Protein AF-A0A1J3F599-F1 (afdb_monomer)

Foldseek 3Di:
DDDALVVVCVVCVHPVVDDAPDKDKDKAQDPVRQVVVPADDKAFDAADDLQVLQQLLVCLQPVGGDDDPVSSVLCVLVCVLCRRDNVQSNVLSVVLNVVVDPDSSVSSVVSSPDDGDDDDDMIMDMHHDDDDDDDDPVVVVVVVVD

Structure (mmCIF, N/CA/C/O backbone):
data_AF-A0A1J3F599-F1
#
_entry.id   AF-A0A1J3F599-F1
#
loop_
_atom_site.group_PDB
_atom_site.id
_atom_site.type_symbol
_atom_site.label_atom_id
_atom_site.label_alt_id
_atom_site.label_comp_id
_atom_site.label_asym_id
_atom_site.label_entity_id
_atom_site.label_seq_id
_atom_site.pdbx_PDB_ins_code
_atom_site.Cartn_x
_atom_site.Cartn_y
_atom_site.Cartn_z
_atom_site.occupancy
_atom_site.B_iso_or_equiv
_atom_site.auth_seq_id
_atom_site.auth_comp_id
_atom_site.auth_asym_id
_atom_site.auth_atom_id
_atom_site.pdbx_PDB_model_num
ATOM 1 N N . ASP A 1 1 ? 0.216 6.500 11.227 1.00 75.56 1 ASP A N 1
ATOM 2 C CA . ASP A 1 1 ? 1.001 5.264 11.389 1.00 75.56 1 ASP A CA 1
ATOM 3 C C . ASP A 1 1 ? 1.160 5.032 12.875 1.00 75.56 1 ASP A C 1
ATOM 5 O O . ASP A 1 1 ? 1.897 5.770 13.518 1.00 75.56 1 ASP A O 1
ATOM 9 N N . VAL A 1 2 ? 0.384 4.102 13.418 1.00 82.69 2 VAL A N 1
ATOM 10 C CA . VAL A 1 2 ? 0.451 3.713 14.828 1.00 82.69 2 VAL A CA 1
ATOM 11 C C . VAL A 1 2 ? 1.566 2.693 14.997 1.00 82.69 2 VAL A C 1
ATOM 13 O O . VAL A 1 2 ? 1.679 1.772 14.194 1.00 82.69 2 VAL A O 1
ATOM 16 N N . ARG A 1 3 ? 2.396 2.858 16.025 1.00 86.88 3 ARG A N 1
ATOM 17 C CA . ARG A 1 3 ? 3.518 1.949 16.321 1.00 86.88 3 ARG A CA 1
ATOM 18 C C . ARG A 1 3 ? 3.411 1.273 17.685 1.00 86.88 3 ARG A C 1
ATOM 20 O O . ARG A 1 3 ? 4.225 0.414 17.984 1.00 86.88 3 ARG A O 1
ATOM 27 N N . ASN A 1 4 ? 2.447 1.692 18.497 1.00 87.62 4 ASN A N 1
ATOM 28 C CA . ASN A 1 4 ? 2.181 1.175 19.829 1.00 87.62 4 ASN A CA 1
ATOM 29 C C . ASN A 1 4 ? 0.675 1.319 20.096 1.00 87.62 4 ASN A C 1
ATOM 31 O O . ASN A 1 4 ? 0.105 2.378 19.821 1.00 87.62 4 ASN A O 1
ATOM 35 N N . ALA A 1 5 ? 0.032 0.270 20.606 1.00 83.38 5 ALA A N 1
ATOM 36 C CA . ALA A 1 5 ? -1.394 0.280 20.916 1.00 83.38 5 ALA A CA 1
ATOM 37 C C . ALA A 1 5 ? -1.748 1.232 22.071 1.00 83.38 5 ALA A C 1
ATOM 39 O O . ALA A 1 5 ? -2.796 1.877 22.043 1.00 83.38 5 ALA A O 1
ATOM 40 N N . GLN A 1 6 ? -0.853 1.407 23.047 1.00 84.25 6 GLN A N 1
ATOM 41 C CA . GLN A 1 6 ? -1.073 2.295 24.197 1.00 84.25 6 GLN A CA 1
ATOM 42 C C . GLN A 1 6 ? -1.234 3.761 23.769 1.00 84.25 6 GLN A C 1
ATOM 44 O O . GLN A 1 6 ? -2.038 4.503 24.341 1.00 84.25 6 GLN A O 1
ATOM 49 N N . ASP A 1 7 ? -0.524 4.169 22.712 1.00 83.69 7 ASP A N 1
ATOM 50 C CA . ASP A 1 7 ? -0.633 5.518 22.150 1.00 83.69 7 ASP A CA 1
ATOM 51 C C . ASP A 1 7 ? -2.034 5.777 21.588 1.00 83.69 7 ASP A C 1
ATOM 53 O O . ASP A 1 7 ? -2.521 6.906 21.639 1.00 83.69 7 ASP A O 1
ATOM 57 N N . VAL A 1 8 ? -2.702 4.741 21.072 1.00 80.88 8 VAL A N 1
ATOM 58 C CA . VAL A 1 8 ? -4.054 4.848 20.513 1.00 80.88 8 VAL A CA 1
ATOM 59 C C . VAL A 1 8 ? -5.057 5.164 21.611 1.00 80.88 8 VAL A C 1
ATOM 61 O O . VAL A 1 8 ? -5.811 6.128 21.485 1.00 80.88 8 VAL A O 1
ATOM 64 N N . GLU A 1 9 ? -5.059 4.397 22.702 1.00 76.00 9 GLU A N 1
ATOM 65 C CA . GLU A 1 9 ? -5.980 4.644 23.815 1.00 76.00 9 GLU A CA 1
ATOM 66 C C . GLU A 1 9 ? -5.748 6.015 24.456 1.00 76.00 9 GLU A C 1
ATOM 68 O O . GLU A 1 9 ? -6.712 6.741 24.720 1.00 76.00 9 GLU A O 1
ATOM 73 N N . SER A 1 10 ? -4.478 6.390 24.646 1.00 82.50 10 SER A N 1
ATOM 74 C CA . SER A 1 10 ? -4.080 7.691 25.188 1.00 82.50 10 SER A CA 1
ATOM 75 C C . SER A 1 10 ? -4.541 8.844 24.290 1.00 82.50 10 SER A C 1
ATOM 77 O O . SER A 1 10 ? -5.232 9.758 24.748 1.00 82.50 10 SER A O 1
ATOM 79 N N . PHE A 1 11 ? -4.252 8.772 22.985 1.00 81.81 11 PHE A N 1
ATOM 80 C CA . PHE A 1 11 ? -4.616 9.808 22.016 1.00 81.81 11 PHE A CA 1
ATOM 81 C C . PHE A 1 11 ? -6.131 9.974 21.880 1.00 81.81 11 PHE A C 1
ATOM 83 O O . PHE A 1 11 ? -6.640 11.091 21.797 1.00 81.81 11 PHE A O 1
ATOM 90 N N . LEU A 1 12 ? -6.866 8.864 21.881 1.00 79.44 12 LEU A N 1
ATOM 91 C CA . LEU A 1 12 ? -8.321 8.885 21.765 1.00 79.44 12 LEU A CA 1
ATOM 92 C C . LEU A 1 12 ? -9.012 9.183 23.102 1.00 79.44 12 LEU A C 1
ATOM 94 O O . LEU A 1 12 ? -10.225 9.394 23.120 1.00 79.44 12 LEU A O 1
ATOM 98 N N . CYS A 1 13 ? -8.259 9.228 24.212 1.00 77.19 13 CYS A N 1
ATOM 99 C CA . CYS A 1 13 ? -8.788 9.311 25.574 1.00 77.19 13 CYS A CA 1
ATOM 100 C C . CYS A 1 13 ? -9.869 8.238 25.828 1.00 77.19 13 CYS A C 1
ATOM 102 O O . CYS A 1 13 ? -10.900 8.511 26.451 1.00 77.19 13 CYS A O 1
ATOM 104 N N . GLY A 1 14 ? -9.639 7.035 25.292 1.00 72.94 14 GLY A N 1
ATOM 105 C CA . GLY A 1 14 ? -10.580 5.918 25.269 1.00 72.94 14 GLY A CA 1
ATOM 106 C C . GLY A 1 14 ? -11.678 6.015 24.196 1.00 72.94 14 GLY A C 1
ATOM 107 O O . GLY A 1 14 ? -12.239 7.072 23.910 1.00 72.94 14 GLY A O 1
ATOM 108 N N . PHE A 1 15 ? -12.071 4.861 23.646 1.00 70.69 15 PHE A N 1
ATOM 109 C CA . PHE A 1 15 ? -13.059 4.764 22.557 1.00 70.69 15 PHE A CA 1
ATOM 110 C C . PHE A 1 15 ? -14.475 5.248 22.928 1.00 70.69 15 PHE A C 1
ATOM 112 O O . PHE A 1 15 ? -15.273 5.579 22.057 1.00 70.69 15 PHE A O 1
ATOM 119 N N . LYS A 1 16 ? -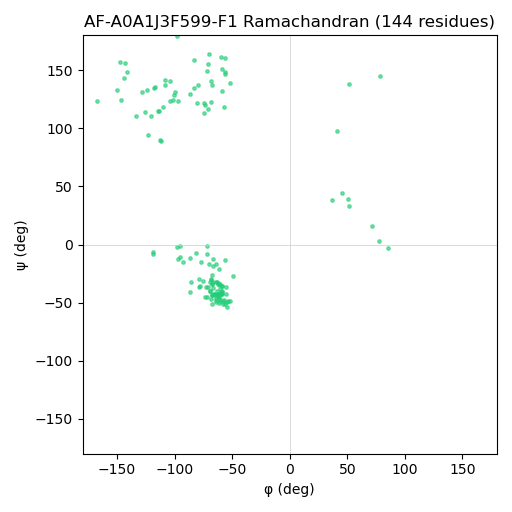14.782 5.383 24.225 1.00 71.31 16 LYS A N 1
ATOM 120 C CA . LYS A 1 16 ? -16.106 5.790 24.730 1.00 71.31 16 LYS A CA 1
ATOM 121 C C . LYS A 1 16 ? -16.504 7.232 24.389 1.00 71.31 16 LYS A C 1
ATOM 123 O O . LYS A 1 16 ? -17.661 7.589 24.591 1.00 71.31 16 LYS A O 1
ATOM 128 N N . ARG A 1 17 ? -15.574 8.066 23.908 1.00 74.12 17 ARG A N 1
ATOM 129 C CA . ARG A 1 17 ? -15.847 9.470 23.541 1.00 74.12 17 ARG A CA 1
ATOM 130 C C . ARG A 1 17 ? -16.561 9.621 22.199 1.00 74.12 17 ARG A C 1
ATOM 132 O O . ARG A 1 17 ? -17.076 10.700 21.911 1.00 74.12 17 ARG A O 1
ATOM 139 N N . PHE A 1 18 ? -16.588 8.572 21.385 1.00 76.88 18 PHE A N 1
ATOM 140 C CA . PHE A 1 18 ? -17.229 8.605 20.080 1.00 76.88 18 PHE A CA 1
ATOM 141 C C . PHE A 1 18 ? -18.715 8.263 20.204 1.00 76.88 18 PHE A C 1
ATOM 143 O O . PHE A 1 18 ? -19.098 7.277 20.833 1.00 76.88 18 PHE A O 1
ATOM 150 N N . GLY A 1 19 ? -19.563 9.105 19.611 1.00 75.69 19 GLY A N 1
ATOM 151 C CA . GLY A 1 19 ? -21.004 8.870 19.565 1.00 75.69 19 GLY A CA 1
ATOM 152 C C . GLY A 1 19 ? -21.373 7.706 18.632 1.00 75.69 19 GLY A C 1
ATOM 153 O O . GLY A 1 19 ? -20.559 7.321 17.782 1.00 75.69 19 GLY A O 1
ATOM 154 N N . PRO A 1 20 ? -22.600 7.165 18.743 1.00 77.06 20 PRO A N 1
ATOM 155 C CA . PRO A 1 20 ? -23.094 6.114 17.853 1.00 77.06 20 PRO A CA 1
ATOM 156 C C . PRO A 1 20 ? -22.936 6.484 16.374 1.00 77.06 20 PRO A C 1
ATOM 158 O O . PRO A 1 20 ? -23.186 7.623 15.982 1.00 77.06 20 PRO A O 1
ATOM 161 N N . GLY A 1 21 ? -22.528 5.520 15.548 1.00 74.25 21 GLY A N 1
ATOM 162 C CA . GLY A 1 21 ? -22.300 5.735 14.114 1.00 74.25 21 GLY A CA 1
ATOM 163 C C . GLY A 1 21 ? -20.915 6.283 13.739 1.00 74.25 21 GLY A C 1
ATOM 164 O O . GLY A 1 21 ? -20.617 6.392 12.551 1.00 74.25 21 GLY A O 1
ATOM 165 N N . SER A 1 22 ? -20.052 6.585 14.713 1.00 76.81 22 SER A N 1
ATOM 166 C CA . SER A 1 22 ? -18.667 6.991 14.443 1.00 76.81 22 SER A CA 1
ATOM 167 C C . SER A 1 22 ? -17.848 5.834 13.859 1.00 76.81 22 SER A C 1
ATOM 169 O O . SER A 1 22 ? -17.917 4.706 14.352 1.00 76.81 22 SER A O 1
ATOM 171 N N . LEU A 1 23 ? -17.038 6.126 12.836 1.00 78.62 23 LEU A N 1
ATOM 172 C CA . LEU A 1 23 ? -16.093 5.182 12.238 1.00 78.62 23 LEU A CA 1
ATOM 173 C C . LEU A 1 23 ? -14.665 5.594 12.582 1.00 78.62 23 LEU A C 1
ATOM 175 O O . LEU A 1 23 ? -14.209 6.661 12.169 1.00 78.62 23 LEU A O 1
ATOM 179 N N . LEU A 1 24 ? -13.950 4.725 13.291 1.00 77.38 24 LEU A N 1
ATOM 180 C CA . LEU A 1 24 ? -12.537 4.907 13.571 1.00 77.38 24 LEU A CA 1
ATOM 181 C C . LEU A 1 24 ? -11.706 4.034 12.629 1.00 77.38 24 LEU A C 1
ATOM 183 O O . LEU A 1 24 ? -11.884 2.816 12.581 1.00 77.38 24 LEU A O 1
ATOM 187 N N . ILE A 1 25 ? -10.781 4.662 11.902 1.00 81.62 25 ILE A N 1
ATOM 188 C CA . ILE A 1 25 ? -9.820 3.978 11.033 1.00 81.62 25 ILE A CA 1
ATOM 189 C C . ILE A 1 25 ? -8.429 4.193 11.615 1.00 81.62 25 ILE A C 1
ATOM 191 O O . ILE A 1 25 ? -7.929 5.317 11.641 1.00 81.62 25 ILE A O 1
ATOM 195 N N . ILE A 1 26 ? -7.798 3.114 12.062 1.00 81.12 26 ILE A N 1
ATOM 196 C CA . ILE A 1 26 ? -6.419 3.127 12.548 1.00 81.12 26 ILE A CA 1
ATOM 197 C C . ILE A 1 26 ? -5.546 2.414 11.524 1.00 81.12 26 ILE A C 1
ATOM 199 O O . ILE A 1 26 ? -5.926 1.384 10.980 1.00 81.12 26 ILE A O 1
ATOM 203 N N . THR A 1 27 ? -4.373 2.968 11.231 1.00 84.12 27 THR A N 1
ATOM 204 C CA . THR A 1 27 ? -3.443 2.379 10.263 1.00 84.12 27 THR A CA 1
ATOM 205 C C . THR A 1 27 ? -2.087 2.140 10.907 1.00 84.12 27 THR A C 1
ATOM 207 O O . THR A 1 27 ? -1.536 3.023 11.573 1.00 84.12 27 THR A O 1
ATOM 210 N N . SER A 1 28 ? -1.539 0.948 10.697 1.00 85.12 28 SER A N 1
ATOM 211 C CA . SER A 1 28 ? -0.197 0.567 11.139 1.00 85.12 28 SER A CA 1
ATOM 212 C C . SER A 1 28 ? 0.451 -0.322 10.093 1.00 85.12 28 SER A C 1
ATOM 214 O O . SER A 1 28 ? -0.232 -0.974 9.315 1.00 85.12 28 SER A O 1
ATOM 216 N N . ARG A 1 29 ? 1.777 -0.371 10.056 1.00 84.00 29 ARG A N 1
ATOM 217 C CA . ARG A 1 29 ? 2.507 -1.399 9.296 1.00 84.00 29 ARG A CA 1
ATOM 218 C C . ARG A 1 29 ? 2.719 -2.678 10.099 1.00 84.00 29 ARG A C 1
ATOM 220 O O . ARG A 1 29 ? 3.127 -3.681 9.519 1.00 84.00 29 ARG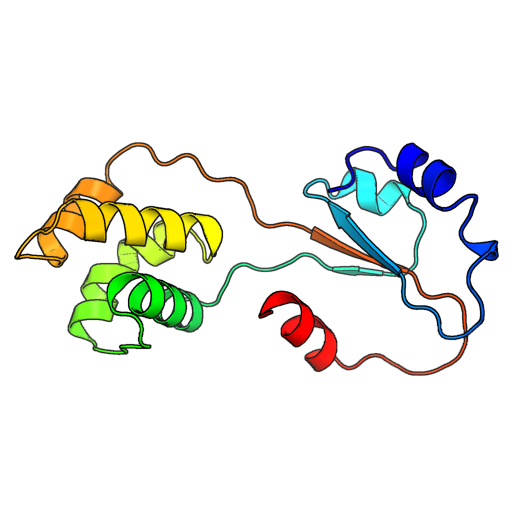 A O 1
ATOM 227 N N . ASP A 1 30 ? 2.458 -2.617 11.398 1.00 84.50 30 ASP A N 1
ATOM 228 C CA . ASP A 1 30 ? 2.611 -3.716 12.328 1.00 84.50 30 ASP A CA 1
ATOM 229 C C . ASP A 1 30 ? 1.238 -4.296 12.668 1.00 84.50 30 ASP A C 1
ATOM 231 O O . ASP A 1 30 ? 0.318 -3.586 13.078 1.00 84.50 30 ASP A O 1
ATOM 235 N N . ARG A 1 31 ? 1.092 -5.597 12.431 1.00 83.56 31 ARG A N 1
ATOM 236 C CA . ARG A 1 31 ? -0.152 -6.309 12.699 1.00 83.56 31 ARG A CA 1
ATOM 237 C C . ARG A 1 31 ? -0.359 -6.501 14.199 1.00 83.56 31 ARG A C 1
ATOM 239 O O . ARG A 1 31 ? -1.493 -6.399 14.649 1.00 83.56 31 ARG A O 1
ATOM 246 N N . GLU A 1 32 ? 0.710 -6.741 14.950 1.00 85.19 32 GLU A N 1
ATOM 247 C CA . GLU A 1 32 ? 0.639 -7.029 16.385 1.00 85.19 32 GLU A CA 1
ATOM 248 C C . GLU A 1 32 ? 0.131 -5.793 17.139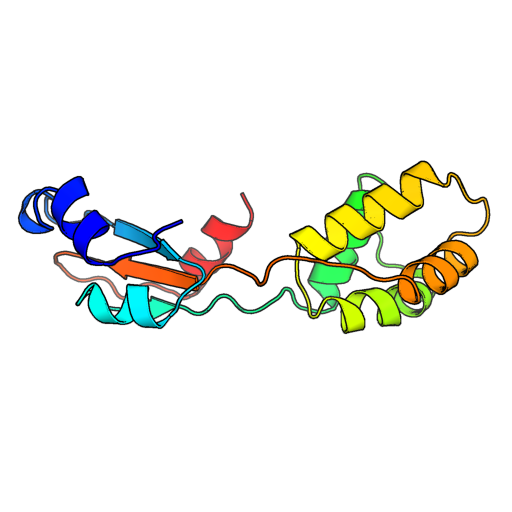 1.00 85.19 32 GLU A C 1
ATOM 250 O O . GLU A 1 32 ? -0.819 -5.879 17.911 1.00 85.19 32 GLU A O 1
ATOM 255 N N . VAL A 1 33 ? 0.628 -4.606 16.768 1.00 85.88 33 VAL A N 1
ATOM 256 C CA . VAL A 1 33 ? 0.140 -3.307 17.275 1.00 85.88 33 VAL A CA 1
ATOM 257 C C . VAL A 1 33 ? -1.369 -3.130 17.069 1.00 85.88 33 VAL A C 1
ATOM 259 O O . VAL A 1 33 ? -2.056 -2.521 17.886 1.00 85.88 33 VAL A O 1
ATOM 262 N N . LEU A 1 34 ? -1.897 -3.631 15.954 1.00 82.88 34 LEU A N 1
ATOM 263 C CA . LEU A 1 34 ? -3.316 -3.553 15.621 1.00 82.88 34 LEU A CA 1
ATOM 264 C C . LEU A 1 34 ? -4.153 -4.582 16.393 1.00 82.88 34 LEU A C 1
ATOM 266 O O . LEU A 1 34 ? -5.273 -4.267 16.790 1.00 82.88 34 LEU A O 1
ATOM 270 N N . GLU A 1 35 ? -3.618 -5.777 16.640 1.00 83.06 35 GLU A N 1
ATOM 271 C CA . GLU A 1 35 ? -4.256 -6.815 17.464 1.00 83.06 35 GLU A CA 1
ATOM 272 C C . GLU A 1 35 ? -4.352 -6.391 18.940 1.00 83.06 35 GLU A C 1
ATOM 274 O O . GLU A 1 35 ? -5.386 -6.595 19.579 1.00 83.06 35 GLU A O 1
ATOM 279 N N . GLU A 1 36 ? -3.332 -5.697 19.448 1.00 86.38 36 GLU A N 1
ATOM 280 C CA . GLU A 1 36 ? -3.308 -5.121 20.798 1.00 86.38 36 GLU A CA 1
ATOM 281 C C . GLU A 1 36 ? -4.316 -3.979 21.008 1.00 86.38 36 GLU A C 1
ATOM 283 O O . GLU A 1 36 ? -4.663 -3.663 22.143 1.00 86.38 36 GLU A O 1
ATOM 288 N N . CYS A 1 37 ? -4.838 -3.360 19.942 1.00 78.62 37 CYS A N 1
ATOM 289 C CA . CYS A 1 37 ? -5.831 -2.288 20.072 1.00 78.62 37 CYS A CA 1
ATOM 290 C C . CYS A 1 37 ? -7.219 -2.788 20.528 1.00 78.62 37 CYS A C 1
ATOM 292 O O . CYS A 1 37 ? -8.088 -1.959 20.787 1.00 78.62 37 CYS A O 1
ATOM 294 N N . HIS A 1 38 ? -7.457 -4.107 20.610 1.00 72.06 38 HIS A N 1
ATOM 295 C CA . HIS A 1 38 ? -8.715 -4.725 21.077 1.00 72.06 38 HIS A CA 1
ATOM 296 C C . HIS A 1 38 ? -10.000 -4.215 20.391 1.00 72.06 38 HIS A C 1
ATOM 298 O O . HIS A 1 38 ? -11.071 -4.140 20.995 1.00 72.06 38 HIS A O 1
ATOM 304 N N . LEU A 1 39 ? -9.904 -3.859 19.114 1.00 69.00 39 LEU A N 1
ATOM 305 C CA . LEU A 1 39 ? -11.022 -3.366 18.313 1.00 69.00 39 LEU A CA 1
ATOM 306 C C . LEU A 1 39 ? -11.630 -4.498 17.447 1.00 69.00 39 LEU A C 1
ATOM 308 O O . LEU A 1 39 ? -11.174 -5.639 17.479 1.00 69.00 39 LEU A O 1
ATOM 312 N N . ASN A 1 40 ? -12.678 -4.201 16.670 1.00 69.25 40 ASN A N 1
ATOM 313 C CA . ASN A 1 40 ? -13.559 -5.235 16.102 1.00 69.25 40 ASN A CA 1
ATOM 314 C C . ASN A 1 40 ? -13.027 -5.969 14.852 1.00 69.25 40 ASN A C 1
ATOM 316 O O . ASN A 1 40 ? -13.322 -7.147 14.694 1.00 69.25 40 ASN A O 1
ATOM 320 N N . GLU A 1 41 ? -12.321 -5.295 13.933 1.00 76.81 41 GLU A N 1
ATOM 321 C CA . GLU A 1 41 ? -11.986 -5.849 12.608 1.00 76.81 41 GLU A CA 1
ATOM 322 C C . GLU A 1 41 ? -10.617 -5.370 12.080 1.00 76.81 41 GLU A C 1
ATOM 324 O O . GLU A 1 41 ? -10.396 -4.169 11.886 1.00 76.81 41 GLU A O 1
ATOM 329 N N . ILE A 1 42 ? -9.727 -6.315 11.746 1.00 78.75 42 ILE A N 1
ATOM 330 C CA . ILE A 1 42 ? -8.435 -6.052 11.084 1.00 78.75 42 ILE A CA 1
ATOM 331 C C . ILE A 1 42 ? -8.555 -6.341 9.591 1.00 78.75 42 ILE A C 1
ATOM 333 O O . ILE A 1 42 ? -8.995 -7.412 9.176 1.00 78.75 42 ILE A O 1
ATOM 337 N N . TYR A 1 43 ? -8.092 -5.405 8.769 1.00 80.25 43 TYR A N 1
ATOM 338 C CA . TYR A 1 43 ? -8.017 -5.545 7.325 1.00 80.25 43 TYR A CA 1
ATOM 339 C C . TYR A 1 43 ? -6.578 -5.391 6.822 1.00 80.25 43 TYR A C 1
ATOM 341 O O . TYR A 1 43 ? -6.003 -4.300 6.791 1.00 80.25 43 TYR A O 1
ATOM 349 N N . GLU A 1 44 ? -6.006 -6.498 6.357 1.00 78.69 44 GLU A N 1
ATOM 350 C CA . GLU A 1 44 ? -4.725 -6.474 5.660 1.00 78.69 44 GLU A CA 1
ATOM 351 C C . GLU A 1 44 ? -4.895 -5.892 4.253 1.00 78.69 44 GLU A C 1
ATOM 353 O O . GLU A 1 44 ? -5.634 -6.437 3.425 1.00 78.69 44 GLU A O 1
ATOM 358 N N . LEU A 1 45 ? -4.195 -4.787 3.964 1.00 78.44 45 LEU A N 1
ATOM 359 C CA . LEU A 1 45 ? -4.154 -4.277 2.600 1.00 78.44 45 LEU A CA 1
ATOM 360 C C . LEU A 1 45 ? -3.329 -5.207 1.732 1.00 78.44 45 LEU A C 1
ATOM 362 O O . LEU A 1 45 ? -2.112 -5.331 1.882 1.00 78.44 45 LEU A O 1
ATOM 366 N N . LYS A 1 46 ? -4.000 -5.787 0.746 1.00 80.88 46 LYS A N 1
ATOM 367 C CA . LYS A 1 46 ? -3.321 -6.456 -0.353 1.00 80.88 46 LYS A CA 1
ATOM 368 C C . LYS A 1 46 ? -2.668 -5.418 -1.264 1.00 80.88 46 LYS A C 1
ATOM 370 O O . LYS A 1 46 ? -3.162 -4.297 -1.410 1.00 80.88 46 LYS A O 1
ATOM 375 N N . GLY A 1 47 ? -1.556 -5.812 -1.882 1.00 81.12 47 GLY A N 1
ATOM 376 C CA . GLY A 1 47 ? -0.972 -5.066 -2.991 1.00 81.12 47 GLY A CA 1
ATOM 377 C C . GLY A 1 47 ? -1.979 -4.874 -4.128 1.00 81.12 47 GLY A C 1
ATOM 378 O O . GLY A 1 47 ? -2.978 -5.590 -4.223 1.00 81.12 47 GLY A O 1
ATOM 379 N N . LEU A 1 48 ? -1.706 -3.900 -4.992 1.00 87.38 48 LEU A N 1
ATOM 380 C CA . LEU A 1 48 ? -2.444 -3.722 -6.237 1.00 87.38 48 LEU A 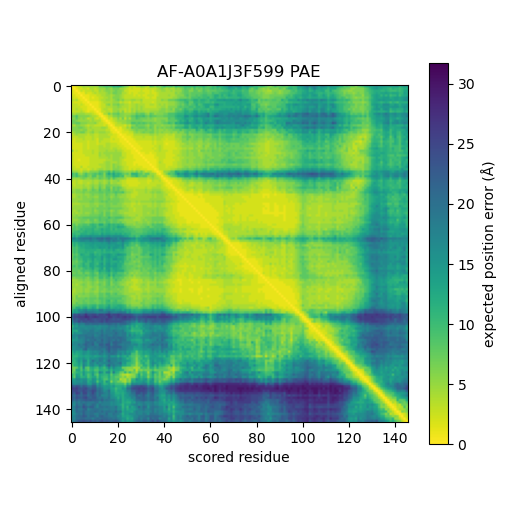CA 1
ATOM 381 C C . LEU A 1 48 ? -2.395 -5.003 -7.070 1.00 87.38 48 LEU A C 1
ATOM 383 O O . LEU A 1 48 ? -1.381 -5.701 -7.092 1.00 87.38 48 LEU A O 1
ATOM 387 N N . SER A 1 49 ? -3.477 -5.267 -7.802 1.00 89.06 49 SER A N 1
ATOM 388 C CA . SER A 1 49 ? -3.467 -6.287 -8.848 1.00 89.06 49 SER A CA 1
ATOM 389 C C . SER A 1 49 ? -2.409 -5.949 -9.906 1.00 89.06 49 SER A C 1
ATOM 391 O O . SER A 1 49 ? -1.979 -4.797 -10.019 1.00 89.06 49 SER A O 1
ATOM 393 N N . ASP A 1 50 ? -1.993 -6.922 -10.714 1.00 87.50 50 ASP A N 1
ATOM 394 C CA . ASP A 1 50 ? -1.046 -6.658 -11.806 1.00 87.50 50 ASP A CA 1
ATOM 395 C C . ASP A 1 50 ? -1.589 -5.613 -12.792 1.00 87.50 50 ASP A C 1
ATOM 397 O O . ASP A 1 50 ? -0.846 -4.763 -13.289 1.00 87.50 50 ASP A O 1
ATOM 401 N N . GLU A 1 51 ? -2.902 -5.632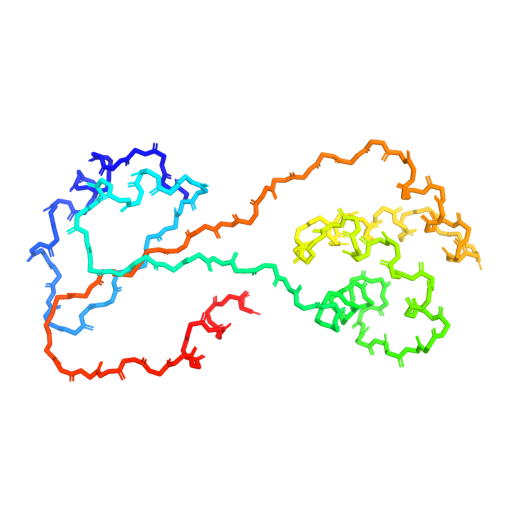 -13.034 1.00 88.12 51 GLU A N 1
ATOM 402 C CA . GLU A 1 51 ? -3.572 -4.671 -13.905 1.00 88.12 51 GLU A CA 1
ATOM 403 C C . GLU A 1 51 ? -3.571 -3.260 -13.301 1.00 88.12 51 GLU A C 1
ATOM 405 O O . GLU A 1 51 ? -3.193 -2.299 -13.974 1.00 88.12 51 GLU A O 1
ATOM 410 N N . ASP A 1 52 ? -3.918 -3.120 -12.019 1.00 89.75 52 ASP A N 1
ATOM 411 C CA . ASP A 1 52 ? -3.916 -1.820 -11.337 1.00 89.75 52 ASP A CA 1
ATOM 412 C C . ASP A 1 52 ? -2.496 -1.291 -11.126 1.00 89.75 52 ASP A C 1
ATOM 414 O O . ASP A 1 52 ? -2.252 -0.085 -11.194 1.00 89.75 52 ASP A O 1
ATOM 418 N N . SER A 1 53 ? -1.535 -2.193 -10.931 1.00 90.12 53 SER A N 1
ATOM 419 C CA . SER A 1 53 ? -0.111 -1.871 -10.875 1.00 90.12 53 SER A CA 1
ATOM 420 C C . SER A 1 53 ? 0.373 -1.296 -12.198 1.00 90.12 53 SER A C 1
ATOM 422 O O . SER A 1 53 ? 1.075 -0.284 -12.206 1.00 90.12 53 SER A O 1
ATOM 424 N N . LEU A 1 54 ? -0.032 -1.896 -13.323 1.00 89.50 54 LEU A N 1
ATOM 425 C CA . LEU A 1 54 ? 0.270 -1.380 -14.654 1.00 89.50 54 LEU A CA 1
ATOM 426 C C . LEU A 1 54 ? -0.393 -0.018 -14.884 1.00 89.50 54 LEU A C 1
ATOM 428 O O . LEU A 1 54 ? 0.284 0.919 -15.311 1.00 89.50 54 LEU A O 1
ATOM 432 N N . LYS A 1 55 ? -1.684 0.132 -14.562 1.00 91.06 55 LYS A N 1
ATOM 433 C CA . LYS A 1 55 ? -2.392 1.421 -14.668 1.00 91.06 55 LYS A CA 1
ATOM 434 C C . LYS A 1 55 ? -1.679 2.503 -13.861 1.00 91.06 55 LYS A C 1
ATOM 436 O O . LYS A 1 55 ? -1.304 3.533 -14.417 1.00 91.06 55 LYS A O 1
ATOM 441 N N . LEU A 1 56 ? -1.373 2.241 -12.588 1.00 90.94 56 LEU A N 1
ATOM 442 C CA . LEU A 1 56 ? -0.633 3.177 -11.744 1.00 90.94 56 LEU A CA 1
ATOM 443 C C . LEU A 1 56 ? 0.731 3.522 -12.345 1.00 90.94 56 LEU A C 1
ATOM 445 O O . LEU A 1 56 ? 1.087 4.697 -12.428 1.00 90.94 56 LEU A O 1
ATOM 449 N N . PHE A 1 57 ? 1.494 2.513 -12.757 1.00 88.06 57 PHE A N 1
ATOM 450 C CA . PHE A 1 57 ? 2.834 2.692 -13.294 1.00 88.06 57 PHE A CA 1
ATOM 451 C C . PHE A 1 57 ? 2.830 3.549 -14.566 1.00 88.06 57 PHE A C 1
ATOM 453 O O . PHE A 1 57 ? 3.607 4.497 -14.686 1.00 88.06 57 PHE A O 1
ATOM 460 N N . THR A 1 58 ? 1.909 3.276 -15.489 1.00 87.50 58 THR A N 1
ATOM 461 C CA . THR A 1 58 ? 1.773 4.029 -16.742 1.00 87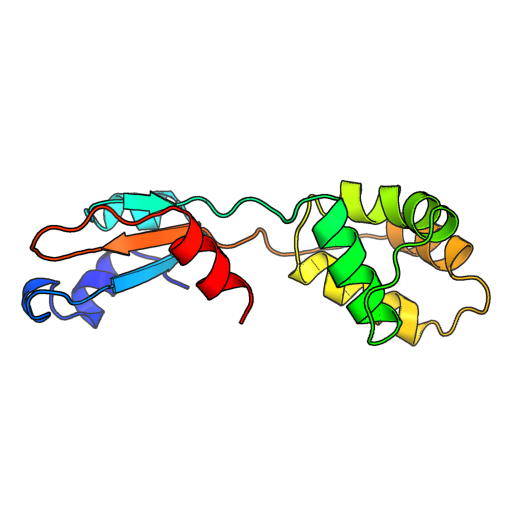.50 58 THR A CA 1
ATOM 462 C C . THR A 1 58 ? 1.262 5.441 -16.523 1.00 87.50 58 THR A C 1
ATOM 464 O O . THR A 1 58 ? 1.830 6.380 -17.080 1.00 87.50 58 THR A O 1
ATOM 467 N N . ARG A 1 59 ? 0.302 5.630 -15.618 1.00 91.00 59 ARG A N 1
ATOM 468 C CA . ARG A 1 59 ? -0.131 6.957 -15.183 1.00 91.00 59 ARG A CA 1
ATOM 469 C C . ARG A 1 59 ? 1.024 7.748 -14.583 1.00 91.00 59 ARG A C 1
ATOM 471 O O . ARG A 1 59 ? 1.213 8.915 -14.918 1.00 91.00 59 ARG A O 1
ATOM 478 N N . CYS A 1 60 ? 1.854 7.108 -13.762 1.00 88.94 60 CYS A N 1
ATOM 479 C CA . CYS A 1 60 ? 3.055 7.723 -13.214 1.00 88.94 60 CYS A CA 1
ATOM 480 C C . CYS A 1 60 ? 4.127 8.006 -14.270 1.00 88.94 60 CYS A C 1
ATOM 482 O O . CYS A 1 60 ? 4.897 8.927 -14.053 1.00 88.94 60 CYS A O 1
ATOM 484 N N . LEU A 1 61 ? 4.196 7.293 -15.397 1.00 85.56 61 LEU A N 1
ATOM 485 C CA . LEU A 1 61 ? 5.159 7.558 -16.478 1.00 85.56 61 LEU A CA 1
ATOM 486 C C . LEU A 1 61 ? 4.672 8.600 -17.495 1.00 85.56 61 LEU A C 1
ATOM 488 O O . LEU A 1 61 ? 5.454 9.447 -17.924 1.00 85.56 61 LEU A O 1
ATOM 492 N N . PHE A 1 62 ? 3.395 8.555 -17.868 1.00 85.62 62 PHE A N 1
ATOM 493 C CA . PHE A 1 62 ? 2.838 9.286 -19.012 1.00 85.62 62 PHE A CA 1
ATOM 494 C C . PHE A 1 62 ? 1.746 10.292 -18.647 1.00 85.62 62 PHE A C 1
ATOM 496 O O . PHE A 1 62 ? 1.277 11.016 -19.519 1.00 85.62 62 PHE A O 1
ATOM 503 N N . GLY A 1 63 ? 1.305 10.322 -17.388 1.00 87.19 63 GLY A N 1
ATOM 504 C CA . GLY A 1 63 ? 0.184 11.151 -16.939 1.00 87.19 63 GLY A CA 1
ATOM 505 C C . GLY A 1 63 ? -1.197 10.599 -17.305 1.00 87.19 63 GLY A C 1
ATOM 506 O O . GLY A 1 63 ? -2.197 11.244 -17.017 1.00 87.19 63 GLY A O 1
ATOM 507 N N . LYS A 1 64 ? -1.270 9.416 -17.922 1.00 86.69 64 LYS A N 1
ATOM 508 C CA . LYS A 1 64 ? -2.518 8.736 -18.283 1.00 86.69 64 LYS A CA 1
ATOM 509 C C . LYS A 1 64 ? -2.356 7.227 -18.204 1.00 86.69 64 LYS A C 1
ATOM 511 O O . LYS A 1 64 ? -1.240 6.722 -18.342 1.00 86.69 64 LYS A O 1
ATOM 516 N N . ASP A 1 65 ? -3.471 6.535 -18.043 1.00 87.12 65 ASP A N 1
ATOM 517 C CA . ASP A 1 65 ? -3.502 5.081 -18.081 1.00 87.12 65 ASP A CA 1
ATOM 518 C C . ASP A 1 65 ? -3.204 4.628 -19.515 1.00 87.12 65 ASP A C 1
ATOM 520 O O . ASP A 1 65 ? -3.862 5.044 -20.473 1.00 87.12 65 ASP A O 1
ATOM 524 N N . VAL A 1 66 ? -2.167 3.807 -19.671 1.00 80.94 66 VAL A N 1
ATOM 525 C CA . VAL A 1 66 ? -1.791 3.219 -20.959 1.00 80.94 66 VAL A CA 1
ATOM 526 C C . VAL A 1 66 ? -1.718 1.716 -20.777 1.00 80.94 66 VAL A C 1
ATOM 528 O O . VAL A 1 66 ? -0.854 1.208 -20.070 1.00 80.94 66 VAL A O 1
ATOM 531 N N . ILE A 1 67 ? -2.613 0.994 -21.438 1.00 76.00 67 ILE A N 1
ATOM 532 C CA . ILE A 1 67 ? -2.626 -0.466 -21.412 1.00 76.00 67 ILE A CA 1
ATOM 533 C C . ILE A 1 67 ? -2.274 -0.936 -22.824 1.00 76.00 67 ILE A C 1
ATOM 535 O O . ILE A 1 67 ? -3.136 -1.063 -23.686 1.00 76.00 67 ILE A O 1
ATOM 539 N N . ASP A 1 68 ? -0.975 -1.114 -23.071 1.00 79.44 68 ASP A N 1
ATOM 540 C CA . ASP A 1 68 ? -0.416 -1.651 -24.319 1.00 79.44 68 ASP A CA 1
ATOM 541 C C . ASP A 1 68 ? 0.300 -2.969 -23.999 1.00 79.44 68 ASP A C 1
ATOM 543 O O . ASP A 1 68 ? 1.056 -3.045 -23.029 1.00 79.44 68 ASP A O 1
ATOM 547 N N . GLU A 1 69 ? 0.092 -4.006 -24.809 1.00 81.25 69 GLU A N 1
ATOM 548 C CA . GLU A 1 69 ? 0.680 -5.331 -24.594 1.00 81.25 69 GLU A CA 1
ATOM 549 C C . GLU A 1 69 ? 2.219 -5.321 -24.596 1.00 81.25 69 GLU A C 1
ATOM 551 O O . GLU A 1 69 ? 2.849 -6.054 -23.830 1.00 81.25 69 GLU A O 1
ATOM 556 N N . LYS A 1 70 ? 2.856 -4.463 -25.403 1.00 78.81 70 LYS A N 1
ATOM 557 C CA . LYS A 1 70 ? 4.318 -4.285 -25.396 1.00 78.81 70 LYS A CA 1
ATOM 558 C C . LYS A 1 70 ? 4.783 -3.710 -24.066 1.00 78.81 70 LYS A C 1
ATOM 560 O O . LYS A 1 70 ? 5.748 -4.191 -23.475 1.00 78.81 70 LYS A O 1
ATOM 565 N N . LEU A 1 71 ? 4.061 -2.712 -23.564 1.00 76.56 71 LEU A N 1
ATOM 566 C CA . LEU A 1 71 ? 4.371 -2.078 -22.291 1.00 76.56 71 LEU A CA 1
ATOM 567 C C . LEU A 1 71 ? 4.076 -3.000 -21.108 1.00 76.56 71 LEU A C 1
ATOM 569 O O . LEU A 1 71 ? 4.849 -3.013 -20.151 1.00 76.56 71 LEU A O 1
ATOM 573 N N . ARG A 1 72 ? 3.013 -3.806 -21.190 1.00 82.75 72 ARG A N 1
ATOM 574 C CA . ARG A 1 72 ? 2.698 -4.849 -20.213 1.00 82.75 72 ARG A CA 1
ATOM 575 C C . ARG A 1 72 ? 3.854 -5.835 -20.104 1.00 82.75 72 ARG A C 1
ATOM 577 O O . ARG A 1 72 ? 4.374 -6.029 -19.012 1.00 82.75 72 ARG A O 1
ATOM 584 N N . LYS A 1 73 ? 4.338 -6.364 -21.233 1.00 82.56 73 LYS A N 1
ATOM 585 C CA . LYS A 1 73 ? 5.508 -7.261 -21.272 1.00 82.56 73 LYS A CA 1
ATOM 586 C C . LYS A 1 73 ? 6.771 -6.602 -20.719 1.00 82.56 73 LYS A C 1
ATOM 588 O O . LYS A 1 73 ? 7.488 -7.219 -19.937 1.00 82.56 73 LYS A O 1
ATOM 593 N N . ALA A 1 74 ? 7.023 -5.342 -21.074 1.00 77.38 74 ALA A N 1
ATOM 594 C CA . ALA A 1 74 ? 8.184 -4.605 -20.581 1.00 77.38 74 ALA A CA 1
ATOM 595 C C . ALA A 1 74 ? 8.111 -4.317 -19.067 1.00 77.38 74 ALA A C 1
ATOM 597 O O . ALA A 1 74 ? 9.138 -4.312 -18.387 1.00 77.38 74 ALA A O 1
ATOM 598 N N . SER A 1 75 ? 6.906 -4.088 -18.537 1.00 80.38 75 SER A N 1
ATOM 599 C CA . SER A 1 75 ? 6.672 -3.698 -17.140 1.00 80.38 75 SER A CA 1
ATOM 600 C C . SER A 1 75 ? 6.408 -4.886 -16.212 1.00 80.38 75 SER A C 1
ATOM 602 O O . SER A 1 75 ? 6.527 -4.724 -15.002 1.00 80.38 75 SER A O 1
ATOM 604 N N . ALA A 1 76 ? 6.107 -6.074 -16.748 1.00 83.12 76 ALA A N 1
ATOM 605 C CA . ALA A 1 76 ? 5.747 -7.271 -15.981 1.00 83.12 76 ALA A CA 1
ATOM 606 C C . ALA A 1 76 ? 6.766 -7.587 -14.879 1.00 83.12 76 ALA A C 1
ATOM 608 O O . ALA A 1 76 ? 6.402 -7.710 -13.716 1.00 83.12 76 ALA A O 1
ATOM 609 N N . ARG A 1 77 ? 8.062 -7.589 -15.216 1.00 80.75 77 ARG A N 1
ATOM 610 C CA . ARG A 1 77 ? 9.141 -7.835 -14.243 1.00 80.75 77 ARG A CA 1
ATOM 611 C C . ARG A 1 77 ? 9.221 -6.779 -13.141 1.00 80.75 77 ARG A C 1
ATOM 613 O O . ARG A 1 77 ? 9.650 -7.080 -12.033 1.00 80.75 77 ARG A O 1
ATOM 620 N N . ALA A 1 78 ? 8.876 -5.527 -13.443 1.00 78.88 78 ALA A N 1
ATOM 621 C CA . ALA A 1 78 ? 8.838 -4.470 -12.439 1.00 78.88 78 ALA A CA 1
ATOM 622 C C . ALA A 1 78 ? 7.631 -4.647 -11.513 1.00 78.88 78 ALA A C 1
ATOM 624 O O . ALA A 1 78 ? 7.777 -4.557 -10.299 1.00 78.88 78 ALA A O 1
ATOM 625 N N . ILE A 1 79 ? 6.462 -4.937 -12.084 1.00 83.69 79 ILE A N 1
ATOM 626 C CA . ILE A 1 79 ? 5.219 -5.173 -11.343 1.00 83.69 79 ILE A CA 1
ATOM 627 C C . ILE A 1 79 ? 5.377 -6.367 -10.398 1.00 83.69 79 ILE A C 1
ATOM 629 O O . ILE A 1 79 ? 5.129 -6.226 -9.202 1.00 83.69 79 ILE A O 1
ATOM 633 N N . GLU A 1 80 ? 5.901 -7.483 -10.909 1.00 83.69 80 GLU A N 1
ATOM 634 C CA . GLU A 1 80 ? 6.219 -8.678 -10.128 1.00 83.69 80 GLU A CA 1
ATOM 635 C C . GLU A 1 80 ? 7.192 -8.352 -8.989 1.00 83.69 80 GLU A C 1
ATOM 637 O O . GLU A 1 80 ? 6.924 -8.669 -7.835 1.00 83.69 80 GLU A O 1
ATOM 642 N N . ARG A 1 81 ? 8.281 -7.626 -9.281 1.00 81.94 81 ARG A N 1
ATOM 643 C CA . ARG A 1 81 ? 9.291 -7.242 -8.282 1.00 81.94 81 ARG A CA 1
ATOM 644 C C . ARG A 1 81 ? 8.722 -6.428 -7.116 1.00 81.94 81 ARG A C 1
ATOM 646 O O . ARG A 1 81 ? 9.230 -6.513 -5.996 1.00 81.94 81 ARG A O 1
ATOM 653 N N . PHE A 1 82 ? 7.744 -5.569 -7.384 1.00 85.00 82 PHE A N 1
ATOM 654 C CA . PHE A 1 82 ? 7.170 -4.682 -6.375 1.00 85.00 82 PHE A CA 1
ATOM 655 C C . PHE A 1 82 ? 5.908 -5.250 -5.722 1.00 85.00 82 PHE A C 1
ATOM 657 O O . PHE A 1 82 ? 5.374 -4.597 -4.827 1.00 85.00 82 PHE A O 1
ATOM 664 N N . HIS A 1 83 ? 5.448 -6.438 -6.139 1.00 83.44 83 HIS A N 1
ATOM 665 C CA . HIS A 1 83 ? 4.295 -7.152 -5.578 1.00 83.44 83 HIS A CA 1
ATOM 666 C C . HIS A 1 83 ? 3.077 -6.242 -5.344 1.00 83.44 83 HIS A C 1
ATOM 668 O O . HIS A 1 83 ? 2.464 -6.242 -4.275 1.00 83.44 83 HIS A O 1
ATOM 674 N N . GLY A 1 84 ? 2.775 -5.387 -6.324 1.00 82.94 84 GLY A N 1
ATOM 675 C CA . GLY A 1 84 ? 1.648 -4.461 -6.244 1.00 82.94 84 GLY A CA 1
ATOM 676 C C . GLY A 1 84 ? 1.811 -3.295 -5.265 1.00 82.94 84 GLY A C 1
ATOM 677 O O . GLY A 1 84 ? 0.821 -2.656 -4.920 1.00 82.94 84 GLY A O 1
ATOM 678 N N . ASN A 1 85 ? 3.020 -2.980 -4.789 1.00 85.69 85 ASN A N 1
ATOM 679 C CA . ASN A 1 85 ? 3.253 -1.843 -3.898 1.00 85.69 85 ASN A CA 1
ATOM 680 C C . ASN A 1 85 ? 3.178 -0.494 -4.662 1.00 85.69 85 ASN A C 1
ATOM 682 O O . ASN A 1 85 ? 4.069 -0.200 -5.467 1.00 85.69 85 ASN A O 1
ATOM 686 N N . PRO A 1 86 ? 2.182 0.376 -4.391 1.00 87.12 86 PRO A N 1
ATOM 687 C CA . PRO A 1 86 ? 1.963 1.624 -5.114 1.00 87.12 86 PRO A CA 1
ATOM 688 C C . PRO A 1 86 ? 3.130 2.597 -4.982 1.00 87.12 86 PRO A C 1
ATOM 690 O O . PRO A 1 86 ? 3.547 3.215 -5.962 1.00 87.12 86 PRO A O 1
ATOM 693 N N . SER A 1 87 ? 3.672 2.732 -3.770 1.00 86.50 87 SER A N 1
ATOM 694 C CA . SER A 1 87 ? 4.768 3.655 -3.473 1.00 86.50 87 SER A CA 1
ATOM 695 C C . SER A 1 87 ? 6.042 3.240 -4.201 1.00 86.50 87 SER A C 1
ATOM 697 O O . SER A 1 87 ? 6.719 4.081 -4.795 1.00 86.50 87 SER A O 1
ATOM 699 N N . ALA A 1 88 ? 6.341 1.939 -4.214 1.00 86.62 88 ALA A N 1
ATOM 700 C CA . ALA A 1 88 ? 7.486 1.396 -4.929 1.00 86.62 88 ALA A CA 1
ATOM 701 C C . ALA A 1 88 ? 7.352 1.594 -6.444 1.00 86.62 88 ALA A C 1
ATOM 703 O O . ALA A 1 88 ? 8.282 2.087 -7.084 1.00 86.62 88 ALA A O 1
ATOM 704 N N . LEU A 1 89 ? 6.173 1.294 -7.000 1.00 88.31 89 LEU A N 1
ATOM 705 C CA . LEU A 1 89 ? 5.866 1.490 -8.418 1.00 88.31 89 LEU A CA 1
ATOM 706 C C . LEU A 1 89 ? 5.990 2.961 -8.832 1.00 88.31 89 LEU A C 1
ATOM 708 O O . LEU A 1 89 ? 6.587 3.254 -9.869 1.00 88.31 89 LEU A O 1
ATOM 712 N N . ARG A 1 90 ? 5.494 3.895 -8.010 1.00 89.31 90 ARG A N 1
ATOM 713 C CA . ARG A 1 90 ? 5.614 5.338 -8.265 1.00 89.31 90 ARG A CA 1
ATOM 714 C C . ARG A 1 90 ? 7.073 5.792 -8.248 1.00 89.31 90 ARG A C 1
ATOM 716 O O . ARG A 1 90 ? 7.512 6.438 -9.195 1.00 89.31 90 ARG A O 1
ATOM 723 N N . LEU A 1 91 ? 7.839 5.428 -7.217 1.00 87.19 91 LEU A N 1
ATOM 724 C CA . LEU A 1 91 ? 9.259 5.784 -7.125 1.00 87.19 91 LEU A CA 1
ATOM 725 C C . LEU A 1 91 ? 10.059 5.206 -8.305 1.00 87.19 91 LEU A C 1
ATOM 727 O O . LEU A 1 91 ? 10.951 5.858 -8.851 1.00 87.19 91 LEU A O 1
ATOM 731 N N . PHE A 1 92 ? 9.720 3.990 -8.732 1.00 86.56 92 PHE A N 1
ATOM 732 C CA . PHE A 1 92 ? 10.341 3.350 -9.881 1.00 86.56 92 PHE A CA 1
ATOM 733 C C . PHE A 1 92 ? 10.002 4.069 -11.199 1.00 86.56 92 PHE A C 1
ATOM 735 O O . PHE A 1 92 ? 10.908 4.332 -11.994 1.00 86.56 92 PHE A O 1
ATOM 742 N N . ALA A 1 93 ? 8.740 4.459 -11.406 1.00 87.50 93 ALA A N 1
ATOM 743 C CA . ALA A 1 93 ? 8.309 5.250 -12.561 1.00 87.50 93 ALA A CA 1
ATOM 744 C C . ALA A 1 93 ? 9.015 6.615 -12.629 1.00 87.50 93 ALA A C 1
ATOM 746 O O . ALA A 1 93 ? 9.556 6.984 -13.673 1.00 87.50 93 ALA A O 1
ATOM 747 N N . GLU A 1 94 ? 9.086 7.337 -11.510 1.00 86.56 94 GLU A N 1
ATOM 748 C CA . GLU A 1 94 ? 9.796 8.621 -11.423 1.00 86.56 94 GLU A CA 1
ATOM 749 C C . GLU A 1 94 ? 11.284 8.470 -11.777 1.00 86.56 94 GLU A C 1
ATOM 751 O O . G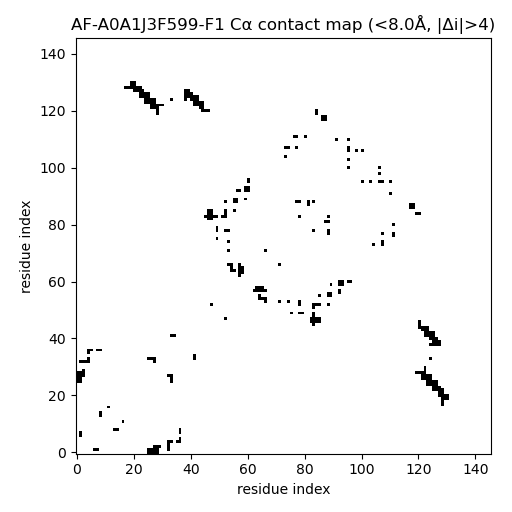LU A 1 94 ? 11.838 9.238 -12.568 1.00 86.56 94 GLU A O 1
ATOM 756 N N . LYS A 1 95 ? 11.934 7.404 -11.295 1.00 84.31 95 LYS A N 1
ATOM 757 C CA . LYS A 1 95 ? 13.335 7.105 -11.631 1.00 84.31 95 LYS A CA 1
ATOM 758 C C . LYS A 1 95 ? 13.546 6.853 -13.128 1.00 84.31 95 LYS A C 1
ATOM 760 O O . LYS A 1 95 ? 14.603 7.196 -13.662 1.00 84.31 95 LYS A O 1
ATOM 765 N N . ILE A 1 96 ? 12.565 6.266 -13.813 1.00 82.62 96 ILE A N 1
ATOM 766 C CA . ILE A 1 96 ? 12.597 6.065 -15.268 1.00 82.62 96 ILE A CA 1
ATOM 767 C C . ILE A 1 96 ? 12.402 7.390 -16.010 1.00 82.62 96 ILE A C 1
ATOM 769 O O . ILE A 1 96 ? 13.181 7.681 -16.921 1.00 82.62 96 ILE A O 1
ATOM 773 N N . LYS A 1 97 ? 11.433 8.218 -15.592 1.00 81.94 97 LYS A N 1
ATOM 774 C CA . LYS A 1 97 ? 11.201 9.561 -16.155 1.00 81.94 97 LYS A CA 1
ATOM 775 C C . LYS A 1 97 ? 12.463 10.420 -16.128 1.00 81.94 97 LYS A C 1
ATOM 777 O O . LYS A 1 97 ? 12.836 10.992 -17.153 1.00 81.94 97 LYS A O 1
ATOM 782 N N . ILE A 1 98 ? 13.151 10.468 -14.982 1.00 76.81 98 ILE A N 1
ATOM 783 C CA . ILE A 1 98 ? 14.377 11.263 -14.795 1.00 76.81 98 ILE A CA 1
ATOM 784 C C . ILE A 1 98 ? 15.465 10.845 -15.789 1.00 76.81 98 ILE A C 1
ATOM 786 O O . ILE A 1 98 ? 16.147 11.694 -16.361 1.00 76.81 98 ILE A O 1
ATOM 790 N N . LYS A 1 99 ? 15.611 9.543 -16.058 1.00 71.25 99 LYS A N 1
ATOM 791 C CA . LYS A 1 99 ? 16.640 9.036 -16.975 1.00 71.25 99 LYS A CA 1
ATOM 792 C C . LYS A 1 99 ? 16.370 9.329 -18.459 1.00 71.25 99 LYS A C 1
ATOM 794 O O . LYS A 1 99 ? 17.205 8.934 -19.275 1.00 71.25 99 LYS A O 1
ATOM 799 N N . ARG A 1 100 ? 15.247 9.983 -18.822 1.00 61.56 100 ARG A N 1
ATOM 800 C CA . ARG A 1 100 ? 14.862 10.437 -20.186 1.00 61.56 100 ARG A CA 1
ATOM 801 C C . ARG A 1 100 ? 15.279 9.475 -21.309 1.00 61.56 100 ARG A C 1
ATOM 803 O O . ARG A 1 100 ? 15.748 9.880 -22.373 1.00 61.56 100 ARG A O 1
ATOM 810 N N . THR A 1 101 ? 15.180 8.171 -21.070 1.00 60.75 101 THR A N 1
ATOM 811 C CA . THR A 1 101 ? 15.776 7.199 -21.984 1.00 60.75 101 THR A CA 1
ATOM 812 C C . THR A 1 101 ? 14.838 7.013 -23.173 1.00 60.75 101 THR A C 1
ATOM 814 O O . THR A 1 101 ? 13.703 6.586 -22.993 1.00 60.75 101 THR A O 1
ATOM 817 N N . ARG A 1 102 ? 15.315 7.274 -24.403 1.00 59.56 102 ARG A N 1
ATOM 818 C CA . ARG A 1 102 ? 14.562 7.028 -25.659 1.00 59.56 102 ARG A CA 1
ATOM 819 C C . ARG A 1 102 ? 14.087 5.572 -25.820 1.00 59.56 102 ARG A C 1
ATOM 821 O O . ARG A 1 102 ? 13.264 5.292 -26.681 1.00 59.56 102 ARG A O 1
ATOM 828 N N . ARG A 1 103 ? 14.608 4.647 -25.008 1.00 66.31 103 ARG A N 1
ATOM 829 C CA . ARG A 1 103 ? 14.216 3.236 -24.944 1.00 66.31 103 ARG A CA 1
ATOM 830 C C . ARG A 1 103 ? 13.783 2.892 -23.518 1.00 66.31 103 ARG A C 1
ATOM 832 O O . ARG A 1 103 ? 14.613 2.569 -22.673 1.00 66.31 103 ARG A O 1
ATOM 839 N N . MET A 1 104 ? 12.480 2.972 -23.259 1.00 69.50 104 MET A N 1
ATOM 840 C CA . MET A 1 104 ? 11.876 2.618 -21.968 1.00 69.50 104 MET A CA 1
ATOM 841 C C . MET A 1 104 ? 12.234 1.185 -21.547 1.00 69.50 104 MET A C 1
ATOM 843 O O . MET A 1 104 ? 12.599 0.947 -20.401 1.00 69.50 104 MET A O 1
ATOM 847 N N . GLU A 1 105 ? 12.196 0.244 -22.492 1.00 69.56 105 GLU A N 1
ATOM 848 C CA . GLU A 1 105 ? 12.462 -1.182 -22.262 1.00 69.56 105 GLU A CA 1
ATOM 849 C C . GLU A 1 105 ? 13.864 -1.436 -21.688 1.00 69.56 105 GLU A C 1
ATOM 851 O O . GLU A 1 105 ? 14.032 -2.213 -20.747 1.00 69.56 105 GLU A O 1
ATOM 856 N N . SER A 1 106 ? 14.884 -0.729 -22.188 1.00 70.44 106 SER A N 1
ATOM 857 C CA . SER A 1 106 ? 16.250 -0.880 -21.681 1.00 70.44 106 SER A CA 1
ATOM 858 C C . SER A 1 106 ? 16.445 -0.207 -20.319 1.00 70.44 106 SER A C 1
ATOM 860 O O . SER A 1 106 ? 17.223 -0.697 -19.496 1.00 70.44 106 SER A O 1
ATOM 862 N N . ALA A 1 107 ? 15.726 0.887 -20.044 1.00 69.56 107 ALA A N 1
ATOM 863 C CA . ALA A 1 107 ? 15.719 1.529 -18.731 1.00 69.56 107 ALA A CA 1
ATOM 864 C C . ALA A 1 107 ? 15.046 0.640 -17.673 1.00 69.56 107 ALA A C 1
ATOM 866 O O . ALA A 1 107 ? 15.608 0.465 -16.590 1.00 69.56 107 ALA A O 1
ATOM 867 N N . LEU A 1 108 ? 13.906 0.029 -18.017 1.00 72.69 108 LEU A N 1
ATOM 868 C CA . LEU A 1 108 ? 13.195 -0.944 -17.187 1.00 72.69 108 LEU A CA 1
ATOM 869 C C . LEU A 1 108 ? 14.127 -2.087 -16.784 1.00 72.69 108 LEU A C 1
ATOM 871 O O . LEU A 1 108 ? 14.354 -2.292 -15.593 1.00 72.69 108 LEU A O 1
ATOM 875 N N . GLY A 1 109 ? 14.774 -2.736 -17.759 1.00 68.19 109 GLY A N 1
ATOM 876 C CA . GLY A 1 109 ? 15.723 -3.818 -17.494 1.00 68.19 109 GLY A CA 1
ATOM 877 C C . GLY A 1 109 ? 16.838 -3.412 -16.524 1.00 68.19 109 GLY A C 1
ATOM 878 O O . GLY A 1 109 ? 17.062 -4.080 -15.520 1.00 68.19 109 GLY A O 1
ATOM 879 N N . ARG A 1 110 ? 17.507 -2.276 -16.758 1.00 68.38 110 ARG A N 1
ATOM 880 C CA . ARG A 1 110 ? 18.655 -1.846 -15.934 1.00 68.38 110 ARG A CA 1
ATOM 881 C C . ARG A 1 110 ? 18.264 -1.438 -14.513 1.00 68.38 110 ARG A C 1
ATOM 883 O O . ARG A 1 110 ? 18.997 -1.729 -13.572 1.00 68.38 110 ARG A O 1
ATOM 890 N N . ILE A 1 111 ? 17.139 -0.744 -14.337 1.00 66.56 111 ILE A N 1
ATOM 891 C CA . ILE A 1 111 ? 16.717 -0.248 -13.016 1.00 66.56 111 ILE A CA 1
ATOM 892 C C . ILE A 1 111 ? 16.089 -1.385 -12.195 1.00 66.56 111 ILE A C 1
ATOM 894 O O . ILE A 1 111 ? 16.262 -1.415 -10.975 1.00 66.56 111 ILE A O 1
ATOM 898 N N . CYS A 1 112 ? 15.456 -2.365 -12.850 1.00 67.00 112 CYS A N 1
ATOM 899 C CA . CYS A 1 112 ? 14.950 -3.580 -12.208 1.00 67.00 112 CYS A CA 1
ATOM 900 C C . CYS A 1 112 ? 16.044 -4.441 -11.554 1.00 67.00 112 CYS A C 1
ATOM 902 O O . CYS A 1 112 ? 15.716 -5.211 -10.659 1.00 67.00 112 CYS A O 1
ATOM 904 N N . HIS A 1 113 ? 17.314 -4.309 -11.946 1.00 65.50 113 HIS A N 1
ATOM 905 C CA . HIS A 1 113 ? 18.425 -5.070 -11.356 1.00 65.50 113 HIS A CA 1
ATOM 906 C C . HIS A 1 113 ? 19.184 -4.332 -10.239 1.00 65.50 113 HIS A C 1
ATOM 908 O O . HIS A 1 113 ? 19.983 -4.946 -9.541 1.00 65.50 113 HIS A O 1
ATOM 914 N N . GLY A 1 114 ? 18.949 -3.031 -10.037 1.00 65.94 114 GLY A N 1
ATOM 915 C CA . GLY A 1 114 ? 19.593 -2.272 -8.956 1.00 65.94 114 GLY A CA 1
ATOM 916 C C . GLY A 1 114 ? 18.877 -2.440 -7.611 1.00 65.94 114 GLY A C 1
ATOM 917 O O . GLY A 1 114 ? 17.681 -2.747 -7.613 1.00 65.94 114 GLY A O 1
ATOM 918 N N . PRO A 1 115 ? 19.541 -2.194 -6.466 1.00 62.81 115 PRO A N 1
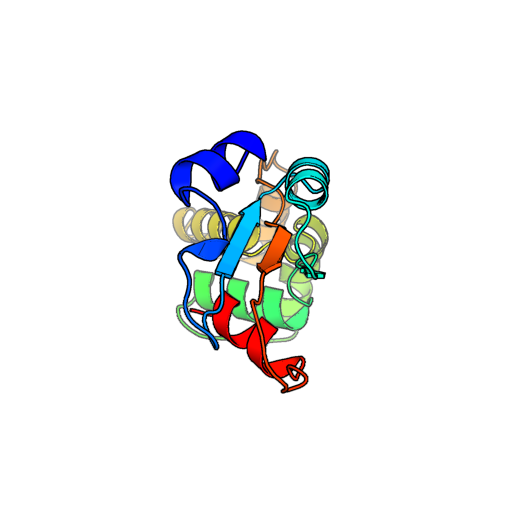ATOM 919 C CA . PRO A 1 115 ? 18.895 -2.241 -5.157 1.00 62.81 115 PRO A CA 1
ATOM 920 C C . PRO A 1 115 ? 17.738 -1.237 -5.107 1.00 62.81 115 PRO A C 1
ATOM 922 O O . PRO A 1 115 ? 17.867 -0.087 -5.541 1.00 62.81 115 PRO A O 1
ATOM 925 N N . PHE A 1 116 ? 16.587 -1.696 -4.625 1.00 67.56 116 PHE A N 1
ATOM 926 C CA . PHE A 1 116 ? 15.402 -0.870 -4.446 1.00 67.56 116 PHE A CA 1
ATOM 927 C C . PHE A 1 116 ? 14.841 -1.164 -3.063 1.00 67.56 116 PHE A C 1
ATOM 929 O O . PHE A 1 116 ? 14.372 -2.270 -2.810 1.00 67.56 116 PHE A O 1
ATOM 936 N N . ILE A 1 117 ? 14.951 -0.187 -2.168 1.00 64.31 117 ILE A N 1
ATOM 937 C CA . ILE A 1 117 ? 14.399 -0.269 -0.820 1.00 64.31 117 ILE A CA 1
ATOM 938 C C . ILE A 1 117 ? 13.059 0.447 -0.865 1.00 64.31 117 ILE A C 1
ATOM 940 O O . ILE A 1 117 ? 12.983 1.606 -1.273 1.00 64.31 117 ILE A O 1
ATOM 944 N N . TYR A 1 118 ? 12.003 -0.254 -0.480 1.00 66.62 118 TYR A N 1
ATOM 945 C CA . TYR A 1 118 ? 10.675 0.317 -0.358 1.00 66.62 118 TYR A CA 1
ATOM 946 C C . TYR A 1 118 ? 9.981 -0.262 0.865 1.00 66.62 118 TYR A C 1
ATOM 948 O O . TYR A 1 118 ? 10.225 -1.400 1.265 1.00 66.62 118 TYR A O 1
ATOM 956 N N . THR A 1 119 ? 9.122 0.543 1.472 1.00 57.94 119 THR A N 1
ATOM 957 C CA . THR A 1 119 ? 8.373 0.145 2.658 1.00 57.94 119 THR A CA 1
ATOM 958 C C . THR A 1 119 ? 7.178 -0.712 2.248 1.00 57.94 119 THR A C 1
ATOM 960 O O . THR A 1 119 ? 6.485 -0.391 1.278 1.00 57.94 119 THR A O 1
ATOM 963 N N . LYS A 1 120 ? 6.923 -1.791 2.995 1.00 63.12 120 LYS A N 1
ATOM 964 C CA . LYS A 1 120 ? 5.723 -2.630 2.863 1.00 63.12 120 LYS A CA 1
ATOM 965 C C . LYS A 1 120 ? 4.445 -1.783 3.027 1.00 63.12 120 LYS A C 1
ATOM 967 O O . LYS A 1 120 ? 4.463 -0.774 3.730 1.00 63.12 120 LYS A O 1
ATOM 972 N N . MET A 1 121 ? 3.375 -2.181 2.333 1.00 62.22 121 MET A N 1
ATOM 973 C CA . MET A 1 121 ? 2.050 -1.544 2.401 1.00 62.22 121 MET A CA 1
ATOM 974 C C . MET A 1 121 ? 1.490 -1.560 3.831 1.00 62.22 121 MET A C 1
ATOM 976 O O . MET A 1 121 ? 1.819 -2.441 4.622 1.00 62.22 121 MET A O 1
ATOM 980 N N . ASN A 1 122 ? 0.659 -0.564 4.144 1.00 63.44 122 ASN A N 1
ATOM 981 C CA . ASN A 1 122 ? 0.036 -0.401 5.458 1.00 63.44 122 ASN A CA 1
ATOM 982 C C . ASN A 1 122 ? -1.037 -1.475 5.707 1.00 63.44 122 ASN A C 1
ATOM 984 O O . ASN A 1 122 ? -1.637 -1.984 4.772 1.00 63.44 122 ASN A O 1
ATOM 988 N N . ILE A 1 123 ? -1.323 -1.771 6.966 1.00 64.75 123 ILE A N 1
ATOM 989 C CA . ILE A 1 123 ? -2.455 -2.569 7.446 1.00 64.75 123 ILE A CA 1
ATOM 990 C C . ILE A 1 123 ? -3.483 -1.588 8.026 1.00 64.75 123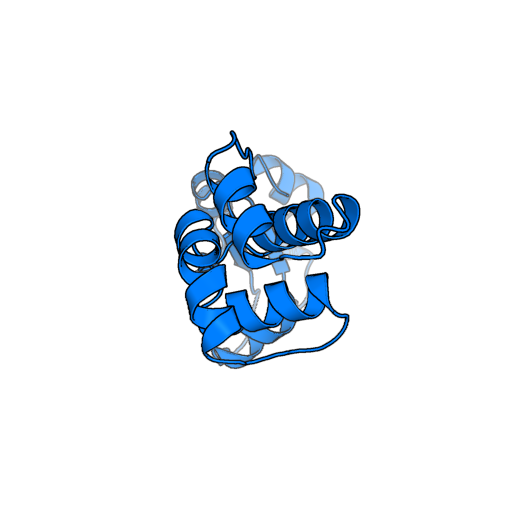 ILE A C 1
ATOM 992 O O . ILE A 1 123 ? -3.117 -0.576 8.635 1.00 64.75 123 ILE A O 1
ATOM 996 N N . LEU A 1 124 ? -4.771 -1.845 7.794 1.00 65.38 124 LEU A N 1
ATOM 997 C CA . LEU A 1 124 ? -5.863 -1.037 8.335 1.00 65.38 124 LEU A CA 1
ATOM 998 C C . LEU A 1 124 ? -6.604 -1.805 9.423 1.00 65.38 124 LEU A C 1
ATOM 1000 O O . LEU A 1 124 ? -6.873 -2.993 9.298 1.00 65.38 124 LEU A O 1
ATOM 1004 N N . PHE A 1 125 ? -7.003 -1.087 10.457 1.00 65.62 125 PHE A N 1
ATOM 1005 C CA . PHE A 1 125 ? -7.902 -1.532 11.505 1.00 65.62 125 PHE A CA 1
ATOM 1006 C C . PHE A 1 125 ? -9.154 -0.651 11.481 1.00 65.62 125 PHE A C 1
ATOM 1008 O O . PHE A 1 125 ? -9.046 0.576 11.410 1.00 65.62 125 PHE A O 1
ATOM 1015 N N . PHE A 1 126 ? -10.338 -1.263 11.579 1.00 62.72 126 PHE A N 1
ATOM 1016 C CA . PHE A 1 126 ? -11.616 -0.558 11.698 1.00 62.72 126 PHE A CA 1
ATOM 1017 C C . PHE A 1 126 ? -12.285 -0.805 13.057 1.00 62.72 126 PHE A C 1
ATOM 1019 O O . PHE A 1 126 ? -12.717 -1.915 13.362 1.00 62.72 126 PHE A O 1
ATOM 1026 N N . GLY A 1 127 ? -12.419 0.250 13.863 1.00 58.78 127 GLY A N 1
ATOM 1027 C CA . GLY A 1 127 ? -13.206 0.244 15.097 1.00 58.78 127 GLY A CA 1
ATOM 1028 C C . GLY A 1 127 ? -14.570 0.907 14.885 1.00 58.78 127 GLY A C 1
ATOM 1029 O O . GLY A 1 127 ? -14.635 2.032 14.387 1.00 58.78 127 GLY A O 1
ATOM 1030 N N . PHE A 1 128 ? -15.660 0.232 15.267 1.00 57.44 128 PHE A N 1
ATOM 1031 C CA . PHE A 1 128 ? -17.021 0.782 15.222 1.00 57.44 128 PHE A CA 1
ATOM 1032 C C . PHE A 1 128 ? -17.723 0.609 16.568 1.00 57.44 128 PHE A C 1
ATOM 1034 O O . PHE A 1 128 ? -17.773 -0.498 17.104 1.00 57.44 128 PHE A O 1
ATOM 1041 N N . GLN A 1 129 ? -18.335 1.679 17.075 1.00 53.97 129 GLN A N 1
ATOM 1042 C CA . GLN A 1 129 ? -19.154 1.637 18.285 1.00 53.97 129 GLN A CA 1
ATOM 1043 C C . GLN A 1 129 ? -20.637 1.879 17.933 1.00 53.97 129 GLN A C 1
ATOM 1045 O O . GLN A 1 129 ? -21.075 3.021 17.933 1.00 53.97 129 GLN A O 1
ATOM 1050 N N . GLY A 1 130 ? -21.370 0.786 17.630 1.00 47.22 130 GLY A N 1
ATOM 1051 C CA . GLY A 1 130 ? -22.849 0.609 17.550 1.00 47.22 130 GLY A CA 1
ATOM 1052 C C . GLY A 1 130 ? -23.681 1.600 16.694 1.00 47.22 130 GLY A C 1
ATOM 1053 O O . GLY A 1 130 ? -23.501 2.804 16.764 1.00 47.22 130 GLY A O 1
ATOM 1054 N N . THR A 1 131 ? -24.685 1.225 15.889 1.00 42.78 131 THR A N 1
ATOM 1055 C CA . THR A 1 131 ? -25.485 -0.006 15.759 1.00 42.78 131 THR A CA 1
ATOM 1056 C C . THR A 1 131 ? -25.809 -0.280 14.277 1.00 42.78 131 THR A C 1
ATOM 1058 O O . THR A 1 131 ? -26.014 0.641 13.493 1.00 42.78 131 THR A O 1
ATOM 1061 N N . THR A 1 132 ? -25.813 -1.565 13.901 1.00 45.97 132 THR A N 1
ATOM 1062 C CA . THR A 1 132 ? -26.361 -2.155 12.658 1.00 45.97 132 THR A CA 1
ATOM 1063 C C . THR A 1 132 ? -26.140 -1.402 11.338 1.00 45.97 132 THR A C 1
ATOM 1065 O O . THR A 1 132 ? -26.958 -0.579 10.937 1.00 45.97 132 THR A O 1
ATOM 1068 N N . LYS A 1 133 ? -25.113 -1.815 10.587 1.00 43.47 133 LYS A N 1
ATOM 1069 C CA . LYS A 1 133 ? -25.193 -2.096 9.140 1.00 43.47 133 LYS A CA 1
ATOM 1070 C C . LYS A 1 133 ? -23.923 -2.830 8.714 1.00 43.47 133 LYS A C 1
ATOM 1072 O O . LYS A 1 133 ? -22.815 -2.359 8.948 1.00 43.47 133 LYS A O 1
ATOM 1077 N N . SER A 1 134 ? -24.095 -4.006 8.119 1.00 46.53 134 SER A N 1
ATOM 1078 C CA . SER A 1 134 ? -23.019 -4.783 7.503 1.00 46.53 134 SER A CA 1
ATOM 1079 C C . SER A 1 134 ? -22.322 -3.934 6.439 1.00 46.53 134 SER A C 1
ATOM 1081 O O . SER A 1 134 ? -22.960 -3.512 5.471 1.00 46.53 134 SER A O 1
ATOM 1083 N N . PHE A 1 135 ? -21.030 -3.664 6.610 1.00 48.41 135 PHE A N 1
ATOM 1084 C CA . PHE A 1 135 ? -20.262 -2.924 5.614 1.00 48.41 135 PHE A CA 1
ATOM 1085 C C . PHE A 1 135 ? -19.957 -3.816 4.408 1.00 48.41 135 PHE A C 1
ATOM 1087 O O . PHE A 1 135 ? -19.325 -4.863 4.531 1.00 48.41 135 PHE A O 1
ATOM 1094 N N . SER A 1 136 ? -20.395 -3.368 3.232 1.00 44.31 136 SER A N 1
ATOM 1095 C CA . SER A 1 136 ? -20.007 -3.946 1.946 1.00 44.31 136 SER A CA 1
ATOM 1096 C C . SER A 1 136 ? -18.526 -3.661 1.659 1.00 44.31 136 SER A C 1
ATOM 1098 O O . SER A 1 136 ? -18.026 -2.558 1.900 1.00 44.31 136 SER A O 1
ATOM 1100 N N . THR A 1 137 ? -17.834 -4.655 1.098 1.00 47.72 137 THR A N 1
ATOM 1101 C CA . THR A 1 137 ? -16.425 -4.626 0.670 1.00 47.72 137 THR A CA 1
ATOM 1102 C C . THR A 1 137 ? -16.071 -3.402 -0.187 1.00 47.72 137 THR A C 1
ATOM 1104 O O . THR A 1 137 ? -14.938 -2.929 -0.139 1.00 47.72 137 THR A O 1
ATOM 1107 N N . THR A 1 138 ? -17.038 -2.827 -0.910 1.00 41.22 138 THR A N 1
ATOM 1108 C CA . THR A 1 138 ? -16.843 -1.669 -1.796 1.00 41.22 138 THR A CA 1
ATOM 1109 C C . THR A 1 138 ? -16.354 -0.417 -1.059 1.00 41.22 138 THR A C 1
ATOM 1111 O O . THR A 1 138 ? -15.532 0.321 -1.595 1.00 41.22 138 THR A O 1
ATOM 1114 N N . PHE A 1 139 ? -16.779 -0.188 0.190 1.00 42.78 139 PHE A N 1
ATOM 1115 C CA . PHE A 1 139 ? -16.355 0.995 0.954 1.00 42.78 139 PHE A CA 1
ATOM 1116 C C . PHE A 1 139 ? -14.864 0.946 1.337 1.00 42.78 139 PHE A C 1
ATOM 1118 O O . PHE A 1 139 ? -14.202 1.979 1.409 1.00 42.78 139 PHE A O 1
ATOM 1125 N N . LYS A 1 140 ? -14.311 -0.263 1.523 1.00 45.25 140 LYS A N 1
ATOM 1126 C CA . LYS A 1 140 ? -12.907 -0.474 1.919 1.00 45.25 140 LYS A CA 1
ATOM 1127 C C . LYS A 1 140 ? -11.922 -0.080 0.812 1.00 45.25 140 LYS A C 1
ATOM 1129 O O . LYS A 1 140 ? -10.818 0.358 1.115 1.00 45.25 140 LYS A O 1
ATOM 1134 N N . GLN A 1 141 ? -12.312 -0.213 -0.457 1.00 40.84 141 GLN A N 1
ATOM 1135 C CA . GLN A 1 141 ? -11.428 0.037 -1.600 1.00 40.84 141 GLN A CA 1
ATOM 1136 C C . GLN A 1 141 ? -11.389 1.520 -2.012 1.00 40.84 141 GLN A C 1
ATOM 1138 O O . GLN A 1 141 ? -10.335 2.013 -2.406 1.00 40.84 141 GLN A O 1
ATOM 1143 N N . SER A 1 142 ? -12.493 2.259 -1.846 1.00 39.03 142 SER A N 1
ATOM 1144 C CA . SER A 1 142 ? -12.575 3.685 -2.208 1.00 39.03 142 SER A CA 1
ATOM 1145 C C . SER A 1 142 ? -11.712 4.600 -1.330 1.00 39.03 142 SER A C 1
ATOM 1147 O O . SER A 1 142 ? -11.143 5.564 -1.834 1.00 39.03 142 SER A O 1
ATOM 1149 N N . PHE A 1 143 ? -11.553 4.291 -0.038 1.00 44.12 143 PHE A N 1
ATOM 1150 C CA . PHE A 1 143 ? -10.761 5.122 0.886 1.00 44.12 143 PHE A CA 1
ATOM 1151 C C . PHE A 1 143 ? -9.247 5.077 0.607 1.00 44.12 143 PHE A C 1
ATOM 1153 O O . PHE A 1 143 ? -8.501 5.925 1.077 1.00 44.12 143 PHE A O 1
ATOM 1160 N N . LEU A 1 144 ? -8.783 4.084 -0.155 1.00 42.25 144 LEU A N 1
ATOM 1161 C CA . LEU A 1 144 ? -7.361 3.853 -0.441 1.00 42.25 144 LEU A CA 1
ATOM 1162 C C . LEU A 1 144 ? -6.910 4.438 -1.784 1.00 42.25 144 LEU A C 1
ATOM 1164 O O . LEU A 1 144 ? -5.714 4.469 -2.069 1.00 42.25 144 LEU A O 1
ATOM 1168 N N . LEU A 1 145 ? -7.863 4.846 -2.625 1.00 32.00 145 LEU A N 1
ATOM 1169 C CA . LEU A 1 145 ? -7.612 5.381 -3.966 1.00 32.00 145 LEU A CA 1
ATOM 1170 C C . LEU A 1 145 ? -7.624 6.918 -4.022 1.00 32.00 145 LEU A C 1
ATOM 1172 O O . LEU A 1 145 ? -7.371 7.467 -5.096 1.00 32.00 145 LEU A O 1
ATOM 1176 N N . THR A 1 146 ? -7.895 7.588 -2.897 1.00 33.44 146 THR A N 1
ATOM 1177 C CA . THR A 1 146 ? -7.849 9.056 -2.760 1.00 33.44 146 THR A CA 1
ATOM 1178 C C . THR A 1 146 ? -6.548 9.466 -2.085 1.00 33.44 146 THR A C 1
ATOM 1180 O O . THR A 1 146 ? -5.904 10.416 -2.582 1.00 33.44 146 THR A O 1
#

Organism: Noccaea caerulescens (NCBI:txid107243)

Sequence (146 aa):
DVRNAQDVESFLCGFKRFGPGSLLIITSRDREVLEECHLNEIYELKGLSDEDSLKLFTRCLFGKDVIDEKLRKASARAIERFHGNPSALRLFAEKIKIKRTRRMESALGRICHGPFIYTKMNILFFGFQGTTKSFSTTFKQSFLLT

Mean predicted aligned error: 10.22 Å

Nearest PDB structures (foldseek):
  9cc9-assembly1_L  TM=7.730E-01  e=4.303E-01  Nicotiana benthamiana
  7dfv-assembly1_B  TM=7.756E-01  e=2.983E+00  Arabidopsis thaliana

Secondary structure (DSSP, 8-state):
----HHHHHHHHT-GGGSPTT-EEEEEES-HHHHHTT--SEEEEPPPPPHHHHHHHHHHHHHSS----HHHHHHHHHHHHHHTT-HHHHHHHHHHHHHTT-S-HHHHHHHHHTS----PPPPEEEEEE-S---PPPTHHHHHTT--

Solvent-accessible surface area (backbone atoms only — not comparable to full-atom values): 8744 Å² total; per-residue (Å²): 121,53,85,49,34,68,58,51,43,62,74,57,70,35,79,84,76,59,56,72,73,45,79,45,78,49,44,18,75,48,66,65,40,55,62,67,55,74,62,80,46,81,44,79,57,71,51,43,51,74,66,55,33,43,36,51,30,29,26,56,60,70,76,42,74,57,92,45,72,70,56,48,65,56,40,44,67,52,44,61,74,43,59,22,34,64,69,48,39,44,54,52,23,49,57,50,56,74,62,67,52,97,47,60,60,62,51,43,58,58,58,69,72,48,93,78,90,68,82,78,72,55,31,40,33,45,36,71,57,60,77,92,77,87,81,62,74,68,63,69,57,59,72,74,76,115

Radius of gyration: 19.34 Å; Cα contacts (8 Å, |Δi|>4): 179; chains: 1; bounding box: 46×20×51 Å

InterPro domains:
  IPR027417 P-loop containing nucleoside triphosphate hydrolase [SSF52540] (1-115)
  IPR044974 Disease resistance protein, plants [PTHR11017] (1-112)

pLDDT: mean 74.0, std 14.2, range [32.0, 91.06]